Protein AF-A0A4R8LU18-F1 (afdb_monomer_lite)

InterPro domains:
  IPR012610 Small acid-soluble spore protein, SspH [MF_00667] (2-60)
  IPR012610 Small acid-soluble spore protein, SspH [PF08141] (2-59)
  IPR012610 Small acid-soluble spore protein, SspH [TIGR02861] (2-59)

Secondary structure (DSSP, 8-state):
---HHHHHHHHH-SS---EEETTEEEEEEEEETTTTEEEEEETTEEEEEEEEEGGGEEE-

Structure (mmCIF, N/CA/C/O backbone):
data_AF-A0A4R8LU18-F1
#
_entry.id   AF-A0A4R8LU18-F1
#
loop_
_atom_site.group_PDB
_atom_site.id
_atom_site.type_symbol
_atom_site.label_atom_id
_atom_site.label_alt_id
_atom_site.label_comp_id
_atom_site.label_asym_id
_atom_site.label_entity_id
_atom_site.label_seq_id
_atom_site.pdbx_PDB_ins_code
_atom_site.Cartn_x
_atom_site.Cartn_y
_atom_site.Cartn_z
_atom_site.occupancy
_atom_site.B_iso_or_equiv
_atom_site.auth_seq_id
_atom_site.auth_comp_id
_atom_site.auth_asym_id
_atom_site.auth_atom_id
_atom_site.pdbx_PDB_model_num
ATOM 1 N N . MET A 1 1 ? -0.710 -11.516 -8.032 1.00 86.69 1 MET A N 1
ATOM 2 C CA . MET A 1 1 ? -0.360 -11.441 -6.599 1.00 86.69 1 MET A CA 1
ATOM 3 C C . MET A 1 1 ? 0.896 -10.603 -6.480 1.00 86.69 1 MET A C 1
ATOM 5 O O . MET A 1 1 ? 1.774 -10.763 -7.324 1.00 86.69 1 MET A O 1
ATOM 9 N N . LEU A 1 2 ? 0.948 -9.694 -5.510 1.00 95.12 2 LEU A N 1
ATOM 10 C CA . LEU A 1 2 ? 2.052 -8.755 -5.311 1.00 95.12 2 LEU A CA 1
ATOM 11 C C . LEU A 1 2 ? 3.031 -9.261 -4.238 1.00 95.12 2 LEU A C 1
ATOM 13 O O . LEU A 1 2 ? 2.675 -10.101 -3.416 1.00 95.12 2 LEU A O 1
ATOM 17 N N . ASN A 1 3 ? 4.256 -8.733 -4.230 1.00 97.50 3 ASN A N 1
ATOM 18 C CA . ASN A 1 3 ? 5.198 -8.893 -3.116 1.00 97.50 3 ASN A CA 1
ATOM 19 C C . ASN A 1 3 ? 5.389 -7.553 -2.383 1.00 97.50 3 ASN A C 1
ATOM 21 O O . ASN A 1 3 ? 5.026 -6.500 -2.912 1.00 97.50 3 ASN A O 1
ATOM 25 N N . ALA A 1 4 ? 5.962 -7.589 -1.176 1.00 97.88 4 ALA A N 1
ATOM 26 C CA . ALA A 1 4 ? 6.068 -6.413 -0.311 1.00 97.88 4 ALA A CA 1
ATOM 27 C C . ALA A 1 4 ? 6.918 -5.283 -0.924 1.00 97.88 4 ALA A C 1
ATOM 29 O O . ALA A 1 4 ? 6.525 -4.119 -0.871 1.00 97.88 4 ALA A O 1
ATOM 30 N N . HIS A 1 5 ? 8.034 -5.612 -1.583 1.00 98.12 5 HIS A N 1
ATOM 31 C CA . HIS A 1 5 ? 8.882 -4.614 -2.242 1.00 98.12 5 HIS A CA 1
ATOM 32 C C . HIS A 1 5 ? 8.162 -3.915 -3.398 1.00 98.12 5 HIS A C 1
ATOM 34 O O . HIS A 1 5 ? 8.171 -2.688 -3.474 1.00 98.12 5 HIS A O 1
ATOM 40 N N . ARG A 1 6 ? 7.461 -4.670 -4.251 1.00 97.88 6 ARG A N 1
ATOM 41 C CA . ARG A 1 6 ? 6.673 -4.094 -5.345 1.00 97.88 6 ARG A CA 1
ATOM 42 C C . ARG A 1 6 ? 5.516 -3.243 -4.822 1.00 97.88 6 ARG A C 1
ATOM 44 O O . ARG A 1 6 ? 5.261 -2.164 -5.346 1.00 97.88 6 ARG A O 1
ATOM 51 N N . ALA A 1 7 ? 4.839 -3.689 -3.764 1.00 98.31 7 ALA A N 1
ATOM 52 C CA . ALA A 1 7 ? 3.798 -2.901 -3.108 1.00 98.31 7 ALA A CA 1
ATOM 53 C C . ALA A 1 7 ? 4.347 -1.562 -2.583 1.00 98.31 7 ALA A C 1
ATOM 55 O O . ALA A 1 7 ? 3.689 -0.529 -2.716 1.00 98.31 7 ALA A O 1
ATOM 56 N N . LYS A 1 8 ? 5.561 -1.573 -2.016 1.00 98.56 8 LYS A N 1
ATOM 57 C CA . LYS A 1 8 ? 6.234 -0.380 -1.494 1.00 98.56 8 LYS A CA 1
ATOM 58 C C . LYS A 1 8 ? 6.549 0.624 -2.603 1.00 98.56 8 LYS A C 1
ATOM 60 O O . LYS A 1 8 ? 6.184 1.788 -2.460 1.00 98.56 8 LYS A O 1
ATOM 65 N N . GLU A 1 9 ? 7.106 0.169 -3.725 1.00 98.38 9 GLU A N 1
ATOM 66 C CA . GLU A 1 9 ? 7.333 1.013 -4.910 1.00 98.38 9 GLU A CA 1
ATOM 67 C C . GLU A 1 9 ? 6.042 1.688 -5.390 1.00 98.38 9 GLU A C 1
ATOM 69 O O . GLU A 1 9 ? 6.035 2.879 -5.689 1.00 98.38 9 GLU A O 1
ATOM 74 N N . ILE A 1 10 ? 4.932 0.942 -5.431 1.00 98.25 10 ILE A N 1
ATOM 75 C CA . ILE A 1 10 ? 3.624 1.485 -5.817 1.00 98.25 10 ILE A CA 1
ATOM 76 C C . ILE A 1 10 ? 3.157 2.552 -4.822 1.00 98.25 10 ILE A C 1
ATOM 78 O O . ILE A 1 10 ? 2.675 3.596 -5.252 1.00 98.25 10 ILE A O 1
ATOM 82 N N . SER A 1 11 ? 3.313 2.319 -3.515 1.00 97.88 11 SER A N 1
ATOM 83 C CA . SER A 1 11 ? 2.894 3.279 -2.480 1.00 97.88 11 SER A CA 1
ATOM 84 C C . SER A 1 11 ? 3.691 4.591 -2.494 1.00 97.88 11 SER A C 1
ATOM 86 O O . SER A 1 11 ? 3.192 5.621 -2.050 1.00 97.88 11 SER A O 1
ATOM 88 N N . GLU A 1 12 ? 4.922 4.563 -3.010 1.00 98.00 12 GLU A N 1
ATOM 89 C CA . GLU A 1 12 ? 5.818 5.725 -3.109 1.00 98.00 12 GLU A CA 1
ATOM 90 C C . GLU A 1 12 ? 5.767 6.398 -4.487 1.00 98.00 12 GLU A C 1
ATOM 92 O O . GLU A 1 12 ? 6.311 7.488 -4.682 1.00 98.00 12 GLU A O 1
ATOM 97 N N . SER A 1 13 ? 5.111 5.755 -5.454 1.00 97.50 13 SER A N 1
ATOM 98 C CA . SER A 1 13 ? 4.980 6.259 -6.812 1.00 97.50 13 SER A CA 1
ATOM 99 C C . SER A 1 13 ? 4.008 7.445 -6.864 1.00 97.50 13 SER A C 1
ATOM 101 O O . SER A 1 13 ? 2.882 7.347 -6.374 1.00 97.50 13 SER A O 1
ATOM 103 N N . PRO A 1 14 ? 4.362 8.545 -7.554 1.00 94.94 14 PRO A N 1
ATOM 104 C CA . PRO A 1 14 ? 3.414 9.621 -7.845 1.00 94.94 14 PRO A CA 1
ATOM 105 C C . PRO A 1 14 ? 2.370 9.213 -8.900 1.00 94.94 14 PRO A C 1
ATOM 107 O O . PRO A 1 14 ? 1.397 9.931 -9.126 1.00 94.94 14 PRO A O 1
ATOM 110 N N . VAL A 1 15 ? 2.579 8.080 -9.579 1.00 95.88 15 VAL A N 1
ATOM 111 C CA . VAL A 1 15 ? 1.660 7.509 -10.566 1.00 95.88 15 VAL A CA 1
ATOM 112 C C . VAL A 1 15 ? 0.881 6.368 -9.922 1.00 95.88 15 VAL A C 1
ATOM 114 O O . VAL A 1 15 ? 1.474 5.395 -9.455 1.00 95.88 15 VAL A O 1
ATOM 117 N N . MET A 1 16 ? -0.449 6.470 -9.941 1.00 94.56 16 MET A N 1
ATOM 118 C CA . MET A 1 16 ? -1.337 5.460 -9.371 1.00 94.56 16 MET A CA 1
ATOM 119 C C . MET A 1 16 ? -1.322 4.177 -10.213 1.00 94.56 16 MET A C 1
ATOM 121 O O . MET A 1 16 ? -1.756 4.175 -11.366 1.00 94.56 16 MET A O 1
ATOM 125 N N . ALA A 1 17 ? -0.847 3.079 -9.627 1.00 97.12 17 ALA A N 1
ATOM 126 C CA . ALA A 1 17 ? -0.898 1.761 -10.251 1.00 97.12 17 ALA A CA 1
ATOM 127 C C . ALA A 1 17 ? -2.317 1.166 -10.203 1.00 97.12 17 ALA A C 1
ATOM 129 O O . ALA A 1 17 ? -3.121 1.478 -9.321 1.00 97.12 17 ALA A O 1
ATOM 130 N N . ASN A 1 18 ? -2.628 0.268 -11.140 1.00 97.81 18 ASN A N 1
ATOM 131 C CA . ASN A 1 18 ? -3.896 -0.456 -11.146 1.00 97.81 18 ASN A CA 1
ATOM 132 C C . ASN A 1 18 ? -3.814 -1.670 -10.212 1.00 97.81 18 ASN A C 1
ATOM 134 O O . ASN A 1 18 ? -3.477 -2.769 -10.647 1.00 97.81 18 ASN A O 1
ATOM 138 N N . VAL A 1 19 ? -4.126 -1.465 -8.931 1.00 98.25 19 VAL A N 1
ATOM 139 C CA . VAL A 1 19 ? -4.131 -2.532 -7.922 1.00 98.25 19 VAL A CA 1
ATOM 140 C C . VAL A 1 19 ? -5.547 -2.834 -7.451 1.00 98.25 19 VAL A C 1
ATOM 142 O O . VAL A 1 19 ? -6.380 -1.944 -7.263 1.00 98.25 19 VAL A O 1
ATOM 145 N N . THR A 1 20 ? -5.815 -4.120 -7.245 1.00 98.44 20 THR A N 1
ATOM 146 C CA . THR A 1 20 ? -7.088 -4.618 -6.730 1.00 98.44 20 THR A CA 1
ATOM 147 C C . THR A 1 20 ? -6.904 -5.530 -5.522 1.00 98.44 20 THR A C 1
ATOM 149 O O . THR A 1 20 ? -5.916 -6.257 -5.426 1.00 98.44 20 THR A O 1
ATOM 152 N N . HIS A 1 21 ? -7.893 -5.514 -4.630 1.00 98.19 21 HIS A N 1
ATOM 153 C CA . HIS A 1 21 ? -8.088 -6.477 -3.549 1.00 98.19 21 HIS A CA 1
ATOM 154 C C . HIS A 1 21 ? -9.507 -7.038 -3.682 1.00 98.19 21 HIS A C 1
ATOM 156 O O . HIS A 1 21 ? -10.464 -6.271 -3.769 1.00 98.19 21 HIS A O 1
ATOM 162 N N . ASN A 1 22 ? -9.653 -8.363 -3.771 1.00 95.81 22 ASN A N 1
ATOM 163 C CA . ASN A 1 22 ? -10.946 -9.026 -4.010 1.00 95.81 22 ASN A CA 1
ATOM 164 C C . ASN A 1 22 ? -11.732 -8.455 -5.212 1.00 95.81 22 ASN A C 1
ATOM 166 O O . ASN A 1 22 ? -12.952 -8.323 -5.171 1.00 95.81 22 ASN A O 1
ATOM 170 N N . GLY A 1 23 ? -11.023 -8.079 -6.283 1.00 96.25 23 GLY A N 1
ATOM 171 C CA . GLY A 1 23 ? -11.612 -7.500 -7.498 1.00 96.25 23 GLY A CA 1
ATOM 172 C C . GLY A 1 23 ? -11.989 -6.017 -7.400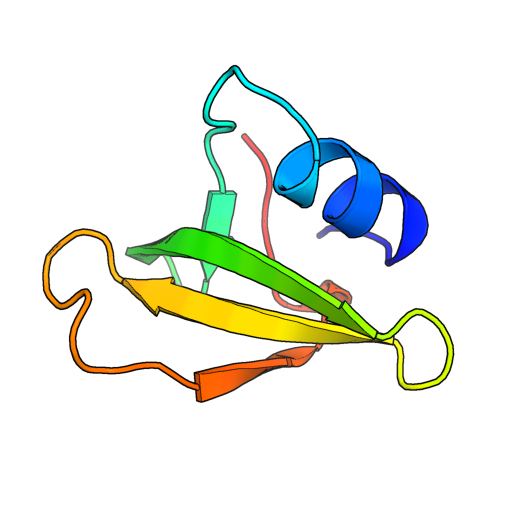 1.00 96.25 23 GLY A C 1
ATOM 173 O O . GLY A 1 23 ? -12.319 -5.413 -8.417 1.00 96.25 23 GLY A O 1
ATOM 174 N N . GLN A 1 24 ? -11.893 -5.401 -6.220 1.00 97.06 24 GLN A N 1
ATOM 175 C CA . GLN A 1 24 ? -12.153 -3.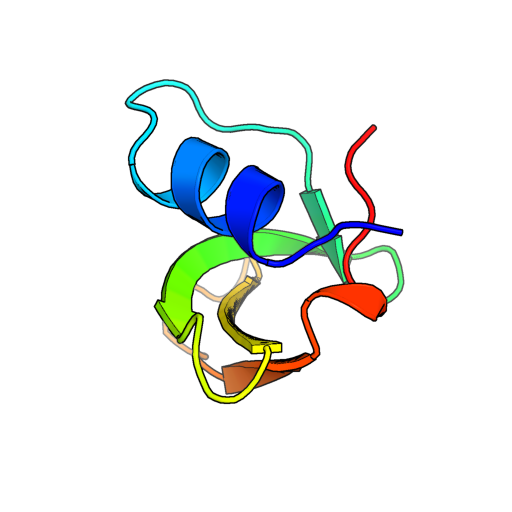977 -6.024 1.00 97.06 24 GLN A CA 1
ATOM 176 C C . GLN A 1 24 ? -10.859 -3.171 -6.147 1.00 97.06 24 GLN A C 1
ATOM 178 O O . GLN A 1 24 ? -9.828 -3.565 -5.599 1.00 97.06 24 GLN A O 1
ATOM 183 N N . ARG A 1 25 ? -10.900 -2.034 -6.854 1.00 97.88 25 ARG A N 1
ATOM 184 C CA . ARG A 1 25 ? -9.750 -1.126 -6.950 1.00 97.88 25 ARG A CA 1
ATOM 185 C C . ARG A 1 25 ? -9.471 -0.448 -5.618 1.00 97.88 25 ARG A C 1
ATOM 187 O O . ARG A 1 25 ? -10.377 0.090 -4.976 1.00 97.88 25 ARG A O 1
ATOM 194 N N . ILE A 1 26 ? -8.198 -0.440 -5.257 1.00 98.44 26 ILE A N 1
ATOM 195 C CA . ILE A 1 26 ? -7.710 0.105 -3.997 1.00 98.44 26 ILE A CA 1
ATOM 196 C C . ILE A 1 26 ? -6.550 1.066 -4.230 1.00 98.44 26 ILE A C 1
ATOM 198 O O . ILE A 1 26 ? -5.860 1.000 -5.248 1.00 98.44 26 ILE A O 1
ATOM 202 N N . TYR A 1 27 ? -6.328 1.934 -3.255 1.00 98.19 27 TYR A N 1
ATOM 203 C CA . TYR A 1 27 ? -5.097 2.691 -3.107 1.00 98.19 27 TYR A CA 1
ATOM 204 C C . TYR A 1 27 ? -4.232 2.037 -2.028 1.00 98.19 27 TYR A C 1
ATOM 206 O O . TYR A 1 27 ? -4.749 1.658 -0.975 1.00 98.19 27 TYR A O 1
ATOM 214 N N . ILE A 1 28 ? -2.925 1.914 -2.275 1.00 98.44 28 ILE A N 1
ATOM 215 C CA . ILE A 1 28 ? -1.956 1.469 -1.267 1.00 98.44 28 ILE A CA 1
ATOM 216 C C . ILE A 1 28 ? -1.390 2.710 -0.583 1.00 98.44 28 ILE A C 1
ATOM 218 O O . ILE A 1 28 ? -0.624 3.453 -1.190 1.00 98.44 28 ILE A O 1
ATOM 222 N N . GLN A 1 29 ? -1.769 2.936 0.672 1.00 97.75 29 GLN A N 1
ATOM 223 C CA . GLN A 1 29 ? -1.347 4.115 1.426 1.00 97.75 29 GLN A CA 1
ATOM 224 C C . GLN A 1 29 ? 0.034 3.926 2.053 1.00 97.75 29 GLN A C 1
ATOM 226 O O . GLN A 1 29 ? 0.881 4.810 1.963 1.00 97.75 29 GLN A O 1
ATOM 231 N N . GLN A 1 30 ? 0.265 2.770 2.673 1.00 98.00 30 GLN A N 1
ATOM 232 C CA . GLN A 1 30 ? 1.539 2.429 3.297 1.00 98.00 30 GLN A CA 1
ATOM 233 C C . GLN A 1 30 ? 1.764 0.920 3.226 1.00 98.00 30 GLN A C 1
ATOM 235 O O . GLN A 1 30 ? 0.813 0.142 3.263 1.00 98.00 30 GLN A O 1
ATOM 240 N N . VAL A 1 31 ? 3.028 0.510 3.155 1.00 98.50 31 VAL A N 1
ATOM 241 C CA . VAL A 1 31 ? 3.435 -0.897 3.213 1.00 98.50 31 VAL A CA 1
ATOM 242 C C . VAL A 1 31 ? 4.368 -1.108 4.393 1.00 98.50 31 VAL A C 1
ATOM 244 O O . VAL A 1 31 ? 5.329 -0.355 4.570 1.00 98.50 31 VAL A O 1
ATOM 247 N N . ASP A 1 32 ? 4.077 -2.142 5.171 1.00 98.50 32 ASP A N 1
ATOM 248 C CA . ASP A 1 32 ? 4.951 -2.697 6.192 1.00 98.50 32 ASP A CA 1
ATOM 249 C C . ASP A 1 32 ? 5.704 -3.888 5.582 1.00 98.50 32 ASP A C 1
ATOM 251 O O . ASP A 1 32 ? 5.125 -4.931 5.270 1.00 98.50 32 ASP A O 1
ATOM 255 N N . LEU A 1 33 ? 7.007 -3.701 5.356 1.00 97.88 33 LEU A N 1
ATOM 256 C CA . LEU A 1 33 ? 7.865 -4.721 4.754 1.00 97.88 33 LEU A CA 1
ATOM 257 C C . LEU A 1 33 ? 8.154 -5.886 5.706 1.00 97.88 33 LEU A C 1
ATOM 259 O O . LEU A 1 33 ? 8.416 -6.983 5.228 1.00 97.88 33 LEU A O 1
ATOM 263 N N . GLU A 1 34 ? 8.128 -5.657 7.020 1.00 97.69 34 GLU A N 1
ATOM 264 C CA . GLU A 1 34 ? 8.442 -6.684 8.018 1.00 97.69 34 GLU A CA 1
ATOM 265 C C . GLU A 1 34 ? 7.27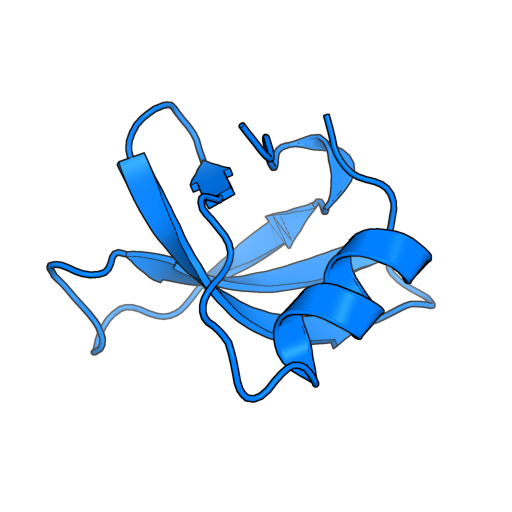5 -7.660 8.171 1.00 97.69 34 GLU A C 1
ATOM 267 O O . GLU A 1 34 ? 7.476 -8.872 8.207 1.00 97.69 34 GLU A O 1
ATOM 272 N N . ASN A 1 35 ? 6.050 -7.133 8.195 1.00 98.06 35 ASN A N 1
ATOM 273 C CA . ASN 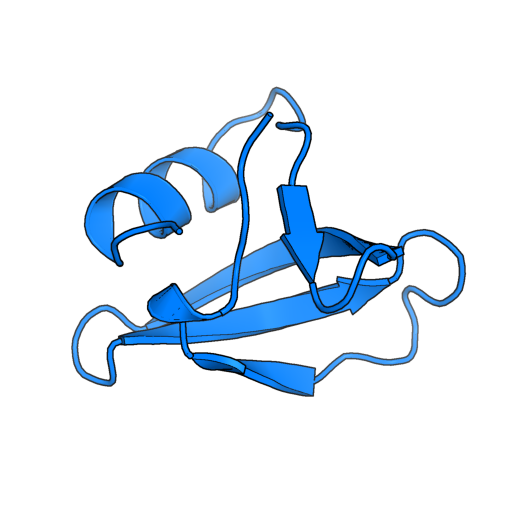A 1 35 ? 4.835 -7.935 8.346 1.00 98.06 35 ASN A CA 1
ATOM 274 C C . ASN A 1 35 ? 4.217 -8.384 7.010 1.00 98.06 35 ASN A C 1
ATOM 276 O O . ASN A 1 35 ? 3.227 -9.1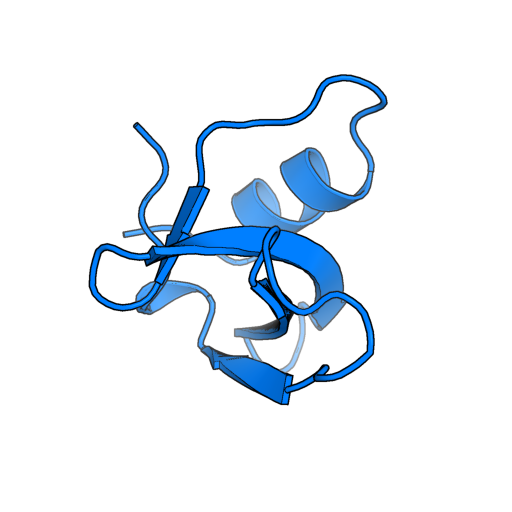17 7.005 1.00 98.06 35 ASN A O 1
ATOM 280 N N . GLU A 1 36 ? 4.775 -7.942 5.878 1.00 98.06 36 GLU A N 1
ATOM 281 C CA . GLU A 1 36 ? 4.232 -8.162 4.530 1.00 98.06 36 GLU A CA 1
ATOM 282 C C . GLU A 1 36 ? 2.751 -7.751 4.414 1.00 98.06 36 GLU A C 1
ATOM 284 O O . GLU A 1 36 ? 1.926 -8.410 3.762 1.00 98.06 36 GLU A O 1
ATOM 289 N N . THR A 1 37 ? 2.403 -6.636 5.056 1.00 98.69 37 THR A N 1
ATOM 290 C CA . THR A 1 37 ? 1.060 -6.054 5.033 1.00 98.69 37 THR A CA 1
ATOM 291 C C . THR A 1 37 ? 1.062 -4.678 4.382 1.00 98.69 37 THR A C 1
ATOM 293 O O . THR A 1 37 ? 2.074 -3.983 4.295 1.00 98.69 37 THR A O 1
ATOM 296 N N . ALA A 1 38 ? -0.101 -4.283 3.881 1.00 98.56 38 ALA A N 1
ATOM 297 C CA . ALA A 1 38 ? -0.347 -2.966 3.333 1.00 98.56 38 ALA A CA 1
ATOM 298 C C . ALA A 1 38 ? -1.607 -2.369 3.952 1.00 98.56 38 ALA A C 1
ATOM 300 O O . ALA A 1 38 ? -2.649 -3.026 4.003 1.00 98.56 38 ALA A O 1
ATOM 301 N N . ARG A 1 39 ? -1.503 -1.100 4.342 1.00 98.69 39 ARG A N 1
ATOM 302 C CA . ARG A 1 39 ? -2.630 -0.234 4.674 1.00 98.69 39 ARG A CA 1
ATOM 303 C C . ARG A 1 39 ? -3.233 0.272 3.372 1.00 98.69 39 ARG A C 1
ATOM 305 O O . ARG A 1 39 ? -2.554 0.936 2.582 1.00 98.69 39 ARG A O 1
ATOM 312 N N . VAL A 1 40 ? -4.494 -0.060 3.136 1.00 98.50 40 VAL A N 1
ATOM 313 C CA . VAL A 1 40 ? -5.193 0.226 1.881 1.00 98.50 40 VAL A CA 1
ATOM 314 C C . VAL A 1 40 ? -6.574 0.808 2.144 1.00 98.50 40 VAL A C 1
ATOM 316 O O . VAL A 1 40 ? -7.135 0.642 3.223 1.00 98.50 40 VAL A O 1
ATOM 319 N N . TYR A 1 41 ? -7.148 1.452 1.134 1.00 98.31 41 TYR A N 1
ATOM 320 C CA . TYR A 1 41 ? -8.568 1.794 1.104 1.00 98.31 41 TYR A CA 1
ATOM 321 C C . TYR A 1 41 ? -9.128 1.585 -0.300 1.00 98.31 41 TYR A C 1
ATOM 323 O O . TYR A 1 41 ? -8.408 1.663 -1.299 1.00 98.31 41 TYR A O 1
ATOM 331 N N . ALA A 1 42 ? -10.427 1.317 -0.393 1.00 97.56 42 ALA A N 1
ATOM 332 C CA . ALA A 1 42 ? -11.109 1.279 -1.680 1.00 97.56 42 ALA A CA 1
ATOM 333 C C . ALA A 1 42 ? -11.242 2.691 -2.254 1.00 97.56 42 ALA A C 1
ATOM 335 O O . ALA A 1 42 ? -11.625 3.605 -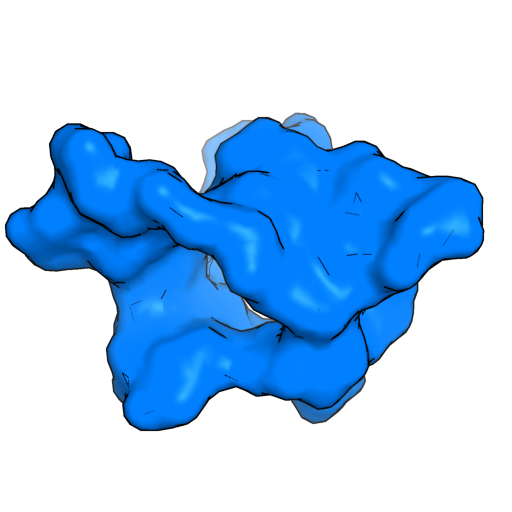1.531 1.00 97.56 42 ALA A O 1
ATOM 336 N N . LEU A 1 43 ? -11.023 2.866 -3.561 1.00 96.31 43 LEU A N 1
ATOM 337 C CA . LEU A 1 43 ? -11.089 4.200 -4.184 1.00 96.31 43 LEU A CA 1
ATOM 338 C C . LEU A 1 43 ? -12.450 4.893 -4.002 1.00 96.31 43 LEU A C 1
ATOM 340 O O . LEU A 1 43 ? -12.523 6.115 -3.972 1.00 96.31 43 LEU A O 1
ATOM 344 N N . GLU A 1 44 ? -13.522 4.111 -3.869 1.00 96.19 44 GLU A N 1
ATOM 345 C CA . GLU A 1 44 ? -14.881 4.616 -3.647 1.00 96.19 44 GLU A CA 1
ATOM 346 C C . GLU A 1 44 ? -15.178 4.969 -2.179 1.00 96.19 44 GLU A C 1
ATOM 348 O O . GLU A 1 44 ? -16.198 5.597 -1.909 1.00 96.19 44 GLU A O 1
ATOM 353 N N . ARG A 1 45 ? -14.331 4.537 -1.233 1.00 95.06 45 ARG A N 1
ATOM 354 C CA . ARG A 1 45 ? -14.501 4.726 0.220 1.00 95.06 45 ARG A CA 1
ATOM 355 C C . ARG A 1 45 ? -13.158 5.022 0.900 1.00 95.06 45 ARG A C 1
ATOM 357 O O . ARG A 1 45 ? -12.666 4.193 1.670 1.00 95.06 45 ARG A O 1
ATOM 364 N N . PRO A 1 46 ? -12.524 6.164 0.587 1.00 94.88 46 PRO A N 1
ATOM 365 C CA . PRO A 1 46 ? -11.205 6.517 1.110 1.00 94.88 46 PRO A CA 1
ATOM 366 C C . PRO A 1 46 ? -11.160 6.703 2.630 1.00 94.88 46 PRO A C 1
ATOM 368 O O . PRO A 1 46 ? -10.096 6.613 3.226 1.00 94.88 46 PRO A O 1
ATOM 371 N N . GLU A 1 47 ? -12.304 6.922 3.273 1.00 96.62 47 GLU A N 1
ATOM 372 C CA . GLU A 1 47 ? -12.438 6.992 4.728 1.00 96.62 47 GLU A CA 1
ATOM 373 C C . GLU A 1 47 ? -12.358 5.623 5.426 1.00 96.62 47 GLU A C 1
ATOM 375 O O . GLU A 1 47 ? -12.242 5.563 6.650 1.00 96.62 47 GLU A O 1
ATOM 380 N N . GLN A 1 48 ? -12.441 4.523 4.668 1.00 95.81 48 GLN A N 1
ATOM 381 C CA . GLN A 1 48 ? -12.409 3.154 5.185 1.00 95.81 48 GLN A CA 1
ATOM 382 C C . GLN A 1 48 ? -11.068 2.497 4.881 1.00 95.81 48 GLN A C 1
ATOM 384 O O . GLN A 1 48 ? -10.926 1.725 3.929 1.00 95.81 48 GLN A O 1
ATOM 389 N N . GLU A 1 49 ? -10.087 2.796 5.721 1.00 97.81 49 GLU A N 1
ATOM 390 C CA . GLU A 1 49 ? -8.780 2.162 5.645 1.00 97.81 49 GLU A CA 1
ATOM 391 C C . GLU A 1 49 ? -8.744 0.828 6.400 1.00 97.81 49 GLU A C 1
ATOM 393 O O . GLU A 1 49 ? -9.355 0.672 7.460 1.00 97.81 49 GLU A O 1
ATOM 398 N N . TYR A 1 50 ? -7.994 -0.136 5.874 1.00 98.38 50 TYR A N 1
ATOM 399 C CA . TYR A 1 50 ? -7.802 -1.446 6.489 1.00 98.38 50 TYR A CA 1
ATOM 400 C C . TYR A 1 50 ? -6.469 -2.067 6.061 1.00 98.38 50 TYR A C 1
ATOM 402 O O . TYR A 1 50 ? -5.904 -1.702 5.030 1.00 98.38 50 TYR A O 1
ATOM 410 N N . ASP A 1 51 ? -5.965 -3.009 6.860 1.00 98.44 51 ASP A N 1
ATOM 411 C CA . ASP A 1 51 ? -4.724 -3.730 6.569 1.00 98.44 51 ASP A CA 1
ATOM 412 C C . ASP A 1 51 ? -5.009 -5.061 5.867 1.00 98.44 51 ASP A C 1
ATOM 414 O O . ASP A 1 51 ? -5.936 -5.791 6.228 1.00 98.44 51 ASP A O 1
ATOM 418 N N . VAL A 1 52 ? -4.193 -5.391 4.867 1.00 98.31 52 VAL A N 1
ATOM 419 C CA . VAL A 1 52 ? -4.243 -6.665 4.134 1.00 98.31 52 VAL A CA 1
ATOM 420 C C . VAL A 1 52 ? -2.843 -7.202 3.881 1.00 98.31 52 VAL A C 1
ATOM 422 O O . VAL A 1 52 ? -1.894 -6.433 3.765 1.00 98.31 52 VAL A O 1
ATOM 425 N N . HIS A 1 53 ? -2.704 -8.519 3.728 1.00 98.50 53 HIS A N 1
ATOM 426 C CA . HIS A 1 53 ? -1.456 -9.089 3.221 1.00 98.50 53 HIS A CA 1
ATOM 427 C C . HIS A 1 53 ? -1.212 -8.658 1.773 1.00 98.50 53 HIS A C 1
ATOM 429 O O . HIS A 1 53 ? -2.112 -8.736 0.933 1.00 98.50 53 HIS A O 1
ATOM 435 N N . VAL A 1 54 ? 0.022 -8.261 1.460 1.00 98.38 54 VAL A N 1
ATOM 436 C CA . VAL A 1 54 ? 0.409 -7.814 0.108 1.00 98.38 54 VAL A CA 1
ATOM 437 C C . VAL A 1 54 ? 0.208 -8.901 -0.950 1.00 98.38 54 VAL A C 1
ATOM 439 O O . VAL A 1 54 ? -0.111 -8.600 -2.099 1.00 98.38 54 VAL A O 1
ATOM 442 N N . SER A 1 55 ? 0.314 -10.171 -0.555 1.00 98.19 55 SER A N 1
ATOM 443 C CA . SER A 1 55 ? 0.075 -11.328 -1.422 1.00 98.19 55 SER A CA 1
ATOM 444 C C . SER A 1 55 ? -1.373 -11.424 -1.918 1.00 98.19 55 SER A C 1
ATOM 446 O O . SER A 1 55 ? -1.608 -11.973 -2.996 1.00 98.19 55 SER A O 1
ATOM 448 N N . ASN A 1 56 ? -2.331 -10.822 -1.204 1.00 98.31 56 ASN A N 1
ATOM 449 C CA . ASN A 1 56 ? -3.738 -10.749 -1.612 1.00 98.31 56 ASN A CA 1
ATOM 450 C C . ASN A 1 56 ? -4.015 -9.623 -2.622 1.00 98.31 56 ASN A C 1
ATOM 452 O O . ASN A 1 56 ? -5.126 -9.523 -3.146 1.00 98.31 56 ASN A O 1
ATOM 456 N N . LEU A 1 57 ? -3.028 -8.768 -2.898 1.00 98.50 57 LEU A N 1
ATOM 457 C CA . LEU A 1 57 ? -3.147 -7.691 -3.871 1.00 98.50 57 LEU A CA 1
ATOM 458 C C . LEU A 1 57 ? -2.786 -8.178 -5.274 1.00 98.50 57 LEU A C 1
ATOM 460 O O . LEU A 1 57 ? -1.886 -9.000 -5.473 1.00 98.50 57 LEU A O 1
ATOM 464 N N . VAL A 1 58 ? -3.476 -7.641 -6.275 1.00 98.62 58 VAL A N 1
ATOM 465 C CA . VAL A 1 58 ? -3.222 -7.933 -7.689 1.00 98.62 58 VAL A CA 1
ATOM 466 C C . VAL A 1 58 ? -3.016 -6.627 -8.443 1.00 98.62 58 VAL A C 1
ATOM 468 O O . VAL A 1 58 ? -3.946 -5.828 -8.544 1.00 98.62 58 VAL A O 1
ATOM 471 N N . GLU A 1 59 ? -1.799 -6.435 -8.950 1.00 97.44 59 GLU A N 1
ATOM 472 C CA . GLU A 1 59 ? -1.453 -5.428 -9.958 1.00 97.44 59 GLU A CA 1
ATOM 473 C C . GLU A 1 59 ? -1.813 -5.963 -11.357 1.00 97.44 59 GLU A C 1
ATOM 475 O O . GLU A 1 59 ? -1.593 -7.149 -11.626 1.00 97.44 59 GLU A O 1
ATOM 480 N N . HIS A 1 60 ? -2.392 -5.106 -12.206 1.00 95.88 60 HIS A N 1
ATOM 481 C CA . HIS A 1 60 ? -2.833 -5.403 -13.581 1.00 95.88 60 HIS A CA 1
ATOM 482 C C . HIS A 1 60 ? -2.060 -4.601 -14.620 1.00 95.88 60 HIS A C 1
ATOM 484 O O . HIS A 1 60 ? -1.829 -3.398 -14.358 1.00 95.88 60 HIS A O 1
#

Organism: NCBI:txid392010

Foldseek 3Di:
DAWQVRLQCCLPDPDHFQKDAPNFGKHFPDGDNVVQKTWIDGPVCPVDTDIDRRVRMDTD

pLDDT: mean 97.4, std 1.79, range [86.69, 98.69]

Sequence (60 aa):
MLNAHRAKEISESPVMANVTHNGQRIYIQQVDLENETARVYALERPEQEYDVHVSNLVEH

Radius of gyration: 10.01 Å; chains: 1; bounding box: 24×21×22 Å